Protein AF-A0A8D8PHM7-F1 (afdb_monomer)

InterPro domains:
  IPR004443 YjeF N-terminal domain [PF03853] (80-161)
  IPR004443 YjeF N-terminal domain [PS51385] (64-162)
  IPR032976 YjeF N-terminal domain-containing protein NAXE-like [PTHR13232] (47-162)
  IPR036652 YjeF N-terminal domain superfamily [G3DSA:3.40.50.10260] (55-162)
  IPR036652 YjeF N-terminal domain superfamily [SSF64153] (56-161)

Mean predicted aligned error: 15.16 Å

Nearest PDB structures (foldseek):
  2dg2-assembly1_A  TM=9.723E-01  e=2.220E-13  Mus musculus
  1jzt-assembly1_A  TM=8.888E-01  e=1.250E-09  Saccharomyces cerevisiae
  3d3j-assembly1_A-2  TM=8.956E-01  e=1.179E-04  Homo sapiens
  3rss-assembly1_A  TM=8.064E-01  e=2.550E-05  Thermotoga maritima MSB8
  3d3k-assembly1_B  TM=8.516E-01  e=3.340E-04  Homo sapiens

Structure (mmCIF, N/CA/C/O backbone):
data_AF-A0A8D8PHM7-F1
#
_entry.id   AF-A0A8D8PHM7-F1
#
loop_
_atom_site.group_PDB
_atom_site.id
_atom_site.type_symbol
_atom_site.label_atom_id
_atom_site.label_alt_id
_atom_site.label_comp_id
_atom_site.label_asym_id
_atom_site.label_entity_id
_atom_site.label_seq_id
_atom_site.pdbx_PDB_ins_code
_atom_site.Cartn_x
_atom_site.Cartn_y
_atom_site.Cartn_z
_atom_site.occupancy
_atom_site.B_iso_or_equiv
_atom_site.auth_seq_id
_atom_site.auth_comp_id
_atom_site.auth_asym_id
_atom_site.auth_atom_id
_atom_site.pdbx_PDB_model_num
ATOM 1 N N . PRO A 1 1 ? 16.711 33.435 -82.448 1.00 37.56 1 PRO A N 1
ATOM 2 C CA . PRO A 1 1 ? 16.755 34.885 -82.753 1.00 37.56 1 PRO A CA 1
ATOM 3 C C . PRO A 1 1 ? 16.449 35.695 -81.475 1.00 37.56 1 PRO A C 1
ATOM 5 O O . PRO A 1 1 ? 15.305 35.702 -81.039 1.00 37.56 1 PRO A O 1
ATOM 8 N N . SER A 1 2 ? 17.460 36.087 -80.682 1.00 30.02 2 SER A N 1
ATOM 9 C CA . SER A 1 2 ? 18.188 37.380 -80.792 1.00 30.02 2 SER A CA 1
ATOM 10 C C . SER A 1 2 ? 17.201 38.557 -80.736 1.00 30.02 2 SER A C 1
ATOM 12 O O . SER A 1 2 ? 16.344 38.634 -81.609 1.00 30.02 2 SER A O 1
ATOM 14 N N . THR A 1 3 ? 17.173 39.413 -79.711 1.00 35.88 3 THR A N 1
ATOM 15 C CA . THR A 1 3 ? 18.157 40.477 -79.375 1.00 35.88 3 THR A CA 1
ATOM 16 C C . THR A 1 3 ? 17.642 41.196 -78.100 1.00 35.88 3 THR A C 1
ATOM 18 O O . THR A 1 3 ? 16.438 41.421 -78.017 1.00 35.88 3 THR A O 1
ATOM 21 N N . ASP A 1 4 ? 18.422 41.354 -77.016 1.00 37.34 4 ASP A N 1
ATOM 22 C CA . ASP A 1 4 ? 19.284 42.525 -76.678 1.00 37.34 4 ASP A CA 1
ATOM 23 C C . ASP A 1 4 ? 18.490 43.787 -76.236 1.00 37.34 4 ASP A C 1
ATOM 25 O O . ASP A 1 4 ? 17.441 44.062 -76.795 1.00 37.34 4 ASP A O 1
ATOM 29 N N . ILE A 1 5 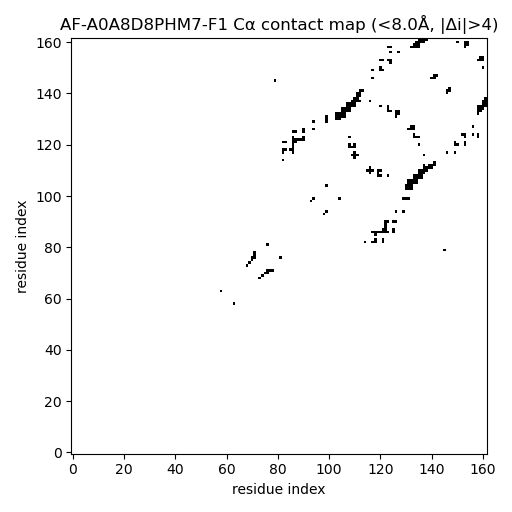? 18.861 44.652 -75.276 1.00 37.53 5 ILE A N 1
ATOM 30 C CA . ILE A 1 5 ? 20.100 44.928 -74.527 1.00 37.53 5 ILE A CA 1
ATOM 31 C C . ILE A 1 5 ? 19.759 45.811 -73.294 1.00 37.53 5 ILE A C 1
ATOM 33 O O . ILE A 1 5 ? 18.809 46.586 -73.325 1.00 37.53 5 ILE A O 1
ATOM 37 N N . ALA A 1 6 ? 20.592 45.658 -72.254 1.00 37.03 6 ALA A N 1
ATOM 38 C CA . ALA A 1 6 ? 21.007 46.523 -71.129 1.00 37.03 6 ALA A CA 1
ATOM 39 C C . ALA A 1 6 ? 20.195 47.758 -70.670 1.00 37.03 6 ALA A C 1
ATOM 41 O O . ALA A 1 6 ? 19.722 48.543 -71.469 1.00 37.03 6 ALA A O 1
ATOM 42 N N . TYR A 1 7 ? 20.234 48.036 -69.356 1.00 29.78 7 TYR A N 1
ATOM 43 C CA . TYR A 1 7 ? 20.947 49.203 -68.789 1.00 29.78 7 TYR A CA 1
ATOM 44 C C . TYR A 1 7 ? 21.050 49.092 -67.252 1.00 29.78 7 TYR A C 1
ATOM 46 O O . TYR A 1 7 ? 20.056 48.964 -66.541 1.00 29.78 7 TYR A O 1
ATOM 54 N N . GLN A 1 8 ? 22.282 49.156 -66.733 1.00 39.25 8 GLN A N 1
ATOM 55 C CA . GLN A 1 8 ? 22.599 49.354 -65.313 1.00 39.25 8 GLN A CA 1
ATOM 56 C C . GLN A 1 8 ? 22.129 50.735 -64.831 1.00 39.25 8 GLN A C 1
ATOM 58 O O . GLN A 1 8 ? 22.351 51.727 -65.526 1.00 39.25 8 GLN A O 1
ATOM 63 N N . LYS A 1 9 ? 21.661 50.835 -63.578 1.00 32.94 9 LYS A N 1
ATOM 64 C CA . LYS A 1 9 ? 22.035 51.957 -62.699 1.00 32.94 9 LYS A CA 1
ATOM 65 C C . LYS A 1 9 ? 21.831 51.650 -61.217 1.00 32.94 9 LYS A C 1
ATOM 67 O O . LYS A 1 9 ? 20.898 50.977 -60.799 1.00 32.94 9 LYS A O 1
ATOM 72 N N . ALA A 1 10 ? 22.799 52.147 -60.464 1.00 33.53 10 ALA A N 1
ATOM 73 C CA . ALA A 1 10 ? 23.076 51.888 -59.071 1.00 33.53 10 ALA A CA 1
ATOM 74 C C . ALA A 1 10 ? 22.133 52.596 -58.084 1.00 33.53 10 ALA A C 1
ATOM 76 O O . ALA A 1 10 ? 21.532 53.626 -58.380 1.00 33.53 10 ALA A O 1
ATOM 77 N N . SER A 1 11 ? 22.230 52.098 -56.847 1.00 33.12 11 SER A N 1
ATOM 78 C CA . SER A 1 11 ? 22.065 52.774 -55.551 1.00 33.12 11 SER A CA 1
ATOM 79 C C . SER A 1 11 ? 20.659 52.892 -54.951 1.00 33.12 11 SER A C 1
ATOM 81 O O . SER A 1 11 ? 19.841 53.698 -55.382 1.00 33.12 11 SER A O 1
ATOM 83 N N . LYS A 1 12 ? 20.440 52.152 -53.848 1.00 32.41 12 LYS A N 1
ATOM 84 C CA . LYS A 1 12 ? 20.068 52.665 -52.508 1.00 32.41 12 LYS A CA 1
ATOM 85 C C . LYS A 1 12 ? 19.977 51.508 -51.482 1.00 32.41 12 LYS A C 1
ATOM 87 O O . LYS A 1 12 ? 20.032 50.350 -51.883 1.00 32.41 12 LYS A O 1
ATOM 92 N N . PRO A 1 13 ? 20.021 51.801 -50.170 1.00 33.03 13 PRO A N 1
ATOM 93 C CA . PRO A 1 13 ? 20.835 51.056 -49.213 1.00 33.03 13 PRO A CA 1
ATOM 94 C C . PRO A 1 13 ? 20.185 49.777 -48.680 1.00 33.03 13 PRO A C 1
ATOM 96 O O . PRO A 1 13 ? 18.966 49.642 -48.594 1.00 33.03 13 PRO A O 1
ATOM 99 N N . VAL A 1 14 ? 21.059 48.871 -48.245 1.00 43.16 14 VAL A N 1
ATOM 100 C CA . VAL A 1 14 ? 20.756 47.694 -47.430 1.00 43.16 14 VAL A CA 1
ATOM 101 C C . VAL A 1 14 ? 19.975 48.117 -46.187 1.00 43.16 14 VAL A C 1
ATOM 103 O O . VAL A 1 14 ? 20.528 48.741 -45.285 1.00 43.16 14 VAL A O 1
ATOM 106 N N . ASN A 1 15 ? 18.704 47.727 -46.115 1.00 31.86 15 ASN A N 1
ATOM 107 C CA . ASN A 1 15 ? 17.931 47.774 -44.882 1.00 31.86 15 ASN A CA 1
ATOM 108 C C . ASN A 1 15 ? 17.849 46.345 -44.332 1.00 31.86 15 ASN A C 1
ATOM 110 O O . ASN A 1 15 ? 17.033 45.530 -44.769 1.00 31.86 15 ASN A O 1
ATOM 114 N N . LYS A 1 16 ? 18.752 46.018 -43.399 1.00 38.84 16 LYS A N 1
ATOM 115 C CA . LYS A 1 16 ? 18.629 44.816 -42.570 1.00 38.84 16 LYS A CA 1
ATOM 116 C C . LYS A 1 16 ? 17.266 44.887 -41.883 1.00 38.84 16 LYS A C 1
ATOM 118 O O . LYS A 1 16 ? 17.010 45.815 -41.121 1.00 38.84 16 LYS A O 1
ATOM 123 N N . LYS A 1 17 ? 16.404 43.895 -42.117 1.00 41.09 17 LYS A N 1
ATOM 124 C CA . L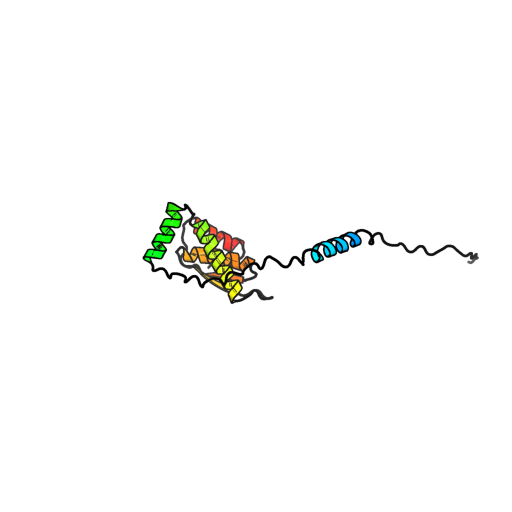YS A 1 17 ? 15.255 43.638 -41.243 1.00 41.09 17 LYS A CA 1
ATOM 125 C C . LYS A 1 17 ? 15.803 43.337 -39.846 1.00 41.09 17 LYS A C 1
ATOM 127 O O . LYS A 1 17 ? 16.164 42.201 -39.550 1.00 41.09 17 LYS A O 1
ATOM 132 N N . GLN A 1 18 ? 15.898 44.358 -38.996 1.00 35.62 18 GLN A N 1
ATOM 133 C CA . GLN A 1 18 ? 16.101 44.167 -37.569 1.00 35.62 18 GLN A CA 1
ATOM 134 C C . GLN A 1 18 ? 14.809 43.544 -37.038 1.00 35.62 18 GLN A C 1
ATOM 136 O O . GLN A 1 18 ? 13.758 44.180 -36.958 1.00 35.62 18 GLN A O 1
ATOM 141 N N . SER A 1 19 ? 14.895 42.245 -36.784 1.00 38.28 19 SER A N 1
ATOM 142 C CA . SER A 1 19 ? 13.819 41.406 -36.291 1.00 38.28 19 SER A CA 1
ATOM 143 C C . SER A 1 19 ? 13.178 41.983 -35.025 1.00 38.28 19 SER A C 1
ATOM 145 O O . SER A 1 19 ? 13.861 42.451 -34.112 1.00 38.28 19 SER A O 1
ATOM 147 N N . ARG A 1 20 ? 11.851 41.857 -34.940 1.00 46.59 20 ARG A N 1
ATOM 148 C CA . ARG A 1 20 ? 10.988 42.138 -33.777 1.00 46.59 20 ARG A CA 1
ATOM 149 C C . ARG A 1 20 ? 11.241 41.200 -32.574 1.00 46.59 20 ARG A C 1
ATOM 151 O O . ARG A 1 20 ? 10.364 41.005 -31.744 1.00 46.59 20 ARG A O 1
ATOM 158 N N . THR A 1 21 ? 12.448 40.658 -32.426 1.00 46.09 21 THR A N 1
ATOM 159 C CA . THR A 1 21 ? 12.895 39.802 -31.309 1.00 46.09 21 THR A CA 1
ATOM 160 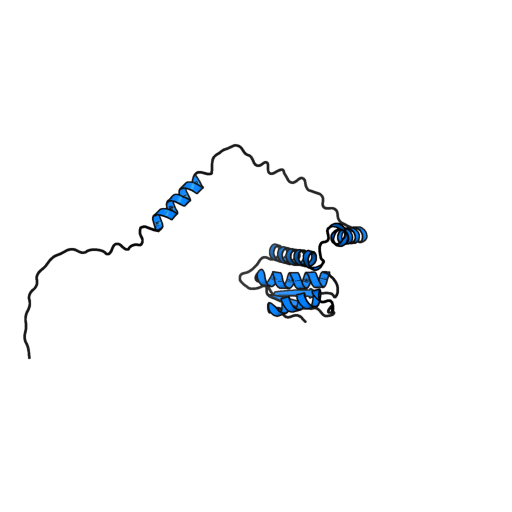C C . THR A 1 21 ? 13.768 40.553 -30.292 1.00 46.09 21 THR A C 1
ATOM 162 O O . THR A 1 21 ? 14.585 39.956 -29.605 1.00 46.09 21 THR A O 1
ATOM 165 N N . GLY A 1 22 ? 13.622 41.878 -30.175 1.00 42.25 22 GLY A N 1
ATOM 166 C CA . GLY A 1 22 ? 14.396 42.698 -29.224 1.00 42.25 22 GLY A CA 1
ATOM 167 C C . GLY A 1 22 ? 13.634 43.190 -27.987 1.00 42.25 22 GLY A C 1
ATOM 168 O O . GLY A 1 22 ? 14.257 43.671 -27.043 1.00 42.25 22 GLY A O 1
ATOM 169 N N . MET A 1 23 ? 12.299 43.098 -27.971 1.00 43.75 23 MET A N 1
ATOM 170 C CA . MET A 1 23 ? 11.480 43.749 -26.933 1.00 43.75 23 MET A CA 1
ATOM 171 C C . MET A 1 23 ? 10.989 42.795 -25.834 1.00 43.75 23 MET A C 1
ATOM 173 O O . MET A 1 23 ? 10.788 43.239 -24.709 1.00 43.75 23 MET A O 1
ATOM 177 N N . LEU A 1 24 ? 10.903 41.484 -26.095 1.00 46.84 24 LEU A N 1
ATOM 178 C CA . LEU A 1 24 ? 10.542 40.502 -25.060 1.00 46.84 24 LEU A CA 1
ATOM 179 C C . LEU A 1 24 ? 11.717 40.085 -24.153 1.00 46.84 24 LEU A C 1
ATOM 181 O O . LEU A 1 24 ? 11.497 39.664 -23.023 1.00 46.84 24 LEU A O 1
ATOM 185 N N . PHE A 1 25 ? 12.970 40.263 -24.589 1.00 44.97 25 PHE A N 1
ATOM 186 C CA . PHE A 1 25 ? 14.154 39.889 -23.796 1.00 44.97 25 PHE A CA 1
ATOM 187 C C . PHE A 1 25 ? 14.616 40.959 -22.791 1.00 44.97 25 PHE A C 1
ATOM 189 O O . PHE A 1 25 ? 15.539 40.718 -22.012 1.00 44.97 25 PHE A O 1
ATOM 196 N N . 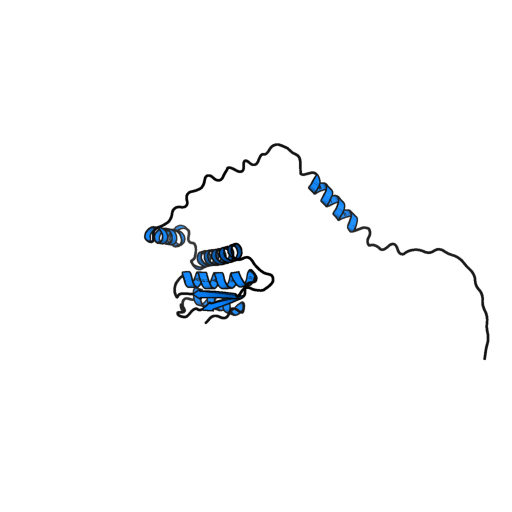ARG A 1 26 ? 13.972 42.135 -22.750 1.00 47.88 26 ARG A N 1
ATOM 197 C CA . ARG A 1 26 ? 14.308 43.194 -21.776 1.00 47.88 26 ARG A CA 1
ATOM 198 C C . ARG A 1 26 ? 13.621 43.012 -20.419 1.00 47.88 26 ARG A C 1
ATOM 200 O O . ARG A 1 26 ? 14.178 43.458 -19.419 1.00 47.88 26 ARG A O 1
ATOM 207 N N . ASN A 1 27 ? 12.511 42.273 -20.352 1.00 44.38 27 ASN A N 1
ATOM 208 C CA . ASN A 1 27 ? 11.798 42.034 -19.090 1.00 44.38 27 ASN A CA 1
ATOM 209 C C . ASN A 1 27 ? 12.358 40.864 -18.264 1.00 44.38 27 ASN A C 1
ATOM 211 O O . ASN A 1 27 ? 12.143 40.818 -17.057 1.00 44.38 27 ASN A O 1
ATOM 215 N N . PHE A 1 28 ? 13.168 39.978 -18.851 1.00 49.78 28 PHE A N 1
ATOM 216 C CA . PHE A 1 28 ? 13.803 38.888 -18.095 1.00 49.78 28 PHE A CA 1
ATOM 217 C C . PHE A 1 28 ? 15.082 39.305 -17.350 1.00 49.78 28 PHE A C 1
ATOM 219 O O . PHE A 1 28 ? 15.453 38.681 -16.358 1.00 49.78 28 PHE A O 1
ATOM 226 N N . ARG A 1 29 ? 15.738 40.401 -17.760 1.00 44.88 29 ARG A N 1
ATOM 227 C CA . ARG A 1 29 ? 16.937 40.920 -17.072 1.00 44.88 29 ARG A CA 1
ATOM 228 C C . ARG A 1 29 ? 16.622 41.816 -15.870 1.00 44.88 29 ARG A C 1
ATOM 230 O O . ARG A 1 29 ? 17.416 41.867 -14.932 1.00 44.88 29 ARG A O 1
ATOM 237 N N . GLN A 1 30 ? 15.471 42.492 -15.860 1.00 46.66 30 GLN A N 1
ATOM 238 C CA . GLN A 1 30 ? 15.051 43.284 -14.698 1.00 46.66 30 GLN A CA 1
ATOM 239 C C . GLN A 1 30 ? 14.562 42.400 -13.542 1.00 46.66 30 GLN A C 1
ATOM 241 O O . GLN A 1 30 ? 14.914 42.672 -12.396 1.00 46.66 30 GLN A O 1
ATOM 246 N N . LEU A 1 31 ? 13.877 41.286 -13.825 1.00 47.12 31 LEU A N 1
ATOM 247 C CA . LEU A 1 31 ? 13.405 40.364 -12.785 1.00 47.12 31 LEU A CA 1
ATOM 248 C C . LEU A 1 31 ? 14.564 39.669 -12.042 1.00 47.12 31 LEU A C 1
ATOM 250 O O . LEU A 1 31 ? 14.537 39.543 -10.820 1.00 47.12 31 LEU A O 1
ATOM 254 N N . PHE A 1 32 ? 15.649 39.337 -12.751 1.00 43.25 32 PHE A N 1
ATOM 255 C CA . PHE A 1 32 ? 16.867 38.781 -12.144 1.00 43.25 32 PHE A CA 1
ATOM 256 C C . PHE A 1 32 ? 17.620 39.775 -11.241 1.00 43.25 32 PHE A C 1
ATOM 258 O O . PHE A 1 32 ? 18.368 39.367 -10.353 1.00 43.25 32 PHE A O 1
ATOM 265 N N . THR A 1 33 ? 17.422 41.083 -11.438 1.00 41.47 33 THR A N 1
ATOM 266 C CA . THR A 1 33 ? 18.082 42.124 -10.631 1.00 41.47 33 THR A CA 1
ATOM 267 C C . THR A 1 33 ? 17.338 42.376 -9.318 1.00 41.47 33 THR A C 1
ATOM 269 O O . THR A 1 33 ? 17.969 42.667 -8.302 1.00 41.47 33 THR A O 1
ATOM 272 N N . VAL A 1 34 ? 16.012 42.196 -9.304 1.00 47.25 34 VAL A N 1
ATOM 273 C CA . VAL A 1 34 ? 15.199 42.280 -8.079 1.00 47.25 34 VAL A CA 1
ATOM 274 C C . VAL A 1 34 ? 15.494 41.096 -7.152 1.00 47.25 34 VAL A C 1
ATOM 276 O O . VAL A 1 34 ? 15.683 41.296 -5.956 1.00 47.25 34 VAL A O 1
ATOM 279 N N . PHE A 1 35 ? 15.676 39.887 -7.696 1.00 42.44 35 PHE A N 1
ATOM 280 C CA . PHE A 1 35 ? 16.001 38.702 -6.889 1.00 42.44 35 PHE A CA 1
ATOM 281 C C . PHE A 1 35 ? 17.405 38.723 -6.265 1.00 42.44 35 PHE A C 1
ATOM 283 O O . PHE A 1 35 ? 17.609 38.137 -5.207 1.00 42.44 35 PHE A O 1
ATOM 290 N N . LYS A 1 36 ? 18.368 39.446 -6.852 1.00 38.78 36 LYS A N 1
ATOM 291 C CA . LYS A 1 36 ? 19.724 39.578 -6.286 1.00 38.78 36 LYS A CA 1
ATOM 292 C C . LYS A 1 36 ? 19.848 40.654 -5.195 1.00 38.78 36 LYS A C 1
ATOM 294 O O . LYS A 1 36 ? 20.859 40.685 -4.504 1.00 38.78 36 LYS A O 1
ATOM 299 N N . LYS A 1 37 ? 18.842 41.527 -5.037 1.00 40.19 37 LYS A N 1
ATOM 300 C CA . LYS A 1 37 ? 18.793 42.582 -4.003 1.00 40.19 37 LYS A CA 1
ATOM 301 C C . LYS A 1 37 ? 18.073 42.168 -2.715 1.00 40.19 37 LYS A C 1
ATOM 303 O O . LYS A 1 37 ? 18.112 42.921 -1.751 1.00 40.19 37 LYS A O 1
ATOM 308 N N . ILE A 1 38 ? 17.474 40.975 -2.669 1.00 45.25 38 ILE A N 1
ATOM 309 C CA . ILE A 1 38 ? 16.861 40.392 -1.457 1.00 45.25 38 ILE A CA 1
ATOM 310 C C . ILE A 1 38 ? 17.827 39.375 -0.823 1.00 45.25 38 ILE A C 1
ATOM 312 O O . ILE A 1 38 ? 17.469 38.319 -0.317 1.00 45.25 38 ILE A O 1
ATOM 316 N N . SER A 1 39 ? 19.117 39.678 -0.870 1.00 47.84 39 SER A N 1
ATOM 317 C CA . SER A 1 39 ? 20.096 39.099 0.037 1.00 47.84 39 SER A CA 1
ATOM 318 C C . SER A 1 39 ? 20.907 40.259 0.571 1.00 47.84 39 SER A C 1
ATOM 320 O O . SER A 1 39 ? 21.561 40.934 -0.218 1.00 47.84 39 SER A O 1
ATOM 322 N N . LEU A 1 40 ? 20.786 40.475 1.886 1.00 46.09 40 LEU A N 1
ATOM 323 C CA . LEU A 1 40 ? 21.629 41.253 2.808 1.00 46.09 40 LEU A CA 1
ATOM 324 C C . LEU A 1 40 ? 20.782 42.124 3.754 1.00 46.09 40 LEU A C 1
ATOM 326 O O . LEU A 1 40 ? 20.843 43.349 3.736 1.00 46.09 40 LEU A O 1
ATOM 330 N N . THR A 1 41 ? 20.047 41.467 4.652 1.00 38.75 41 THR A N 1
ATOM 331 C CA . THR A 1 41 ? 19.930 41.940 6.037 1.00 38.75 41 THR A CA 1
ATOM 332 C C . THR A 1 41 ? 20.568 40.878 6.941 1.00 38.75 41 THR A C 1
ATOM 334 O O . THR A 1 41 ? 20.165 39.714 6.899 1.00 38.75 41 THR A O 1
ATOM 337 N N . PRO A 1 42 ? 21.602 41.215 7.729 1.00 47.50 42 PRO A N 1
ATOM 338 C CA . PRO A 1 42 ? 22.281 40.264 8.594 1.00 47.50 42 PRO A CA 1
ATOM 339 C C . PRO A 1 42 ? 21.648 40.316 9.987 1.00 47.50 42 PRO A C 1
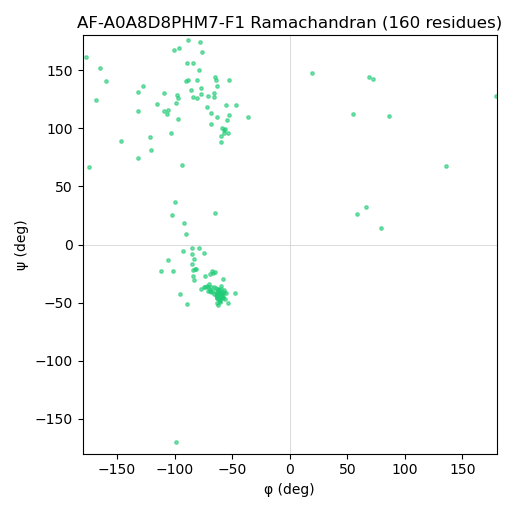ATOM 341 O O . PRO A 1 42 ? 22.258 40.840 10.902 1.00 47.50 42 PRO A O 1
ATOM 344 N N . SER A 1 43 ? 20.402 39.865 10.156 1.00 45.34 43 SER A N 1
ATOM 345 C CA . SER A 1 43 ? 19.834 39.619 11.496 1.00 45.34 43 SER A CA 1
ATOM 346 C C . SER A 1 43 ? 18.452 38.973 11.413 1.00 45.34 43 SER A C 1
ATOM 348 O O . SER A 1 43 ? 17.447 39.576 11.757 1.00 45.34 43 SER A O 1
ATOM 350 N N . VAL A 1 44 ? 18.392 37.742 10.923 1.00 44.69 44 VAL A N 1
ATOM 351 C CA . VAL A 1 44 ? 17.623 36.687 11.588 1.00 44.69 44 VAL A CA 1
ATOM 352 C C . VAL A 1 44 ? 18.439 35.442 11.299 1.00 44.69 44 VAL A C 1
ATOM 354 O O . VAL A 1 44 ? 18.269 34.795 10.268 1.00 44.69 44 VAL A O 1
ATOM 357 N N . ALA A 1 45 ? 19.403 35.140 12.169 1.00 43.34 45 ALA A N 1
ATOM 358 C CA . ALA A 1 45 ? 19.826 33.761 12.295 1.00 43.34 45 ALA A CA 1
ATOM 359 C C . ALA A 1 45 ? 18.540 33.003 12.625 1.00 43.34 45 ALA A C 1
ATOM 361 O O . ALA A 1 45 ? 18.040 33.072 13.748 1.00 43.34 45 ALA A O 1
ATOM 362 N N . VAL A 1 46 ? 17.931 32.378 11.613 1.00 47.00 46 VAL A N 1
ATOM 363 C CA . VAL A 1 46 ? 16.985 31.299 11.840 1.00 47.00 46 VAL A CA 1
ATOM 364 C C . VAL A 1 46 ? 17.819 30.317 12.626 1.00 47.00 46 VAL A C 1
ATOM 366 O O . VAL A 1 46 ? 18.692 29.647 12.077 1.00 47.00 46 VAL A O 1
ATOM 369 N N . GLN A 1 47 ? 17.646 30.359 13.944 1.00 42.97 47 GLN A N 1
ATOM 370 C CA . GLN A 1 47 ? 18.160 29.366 14.848 1.00 42.97 47 GLN A CA 1
ATOM 371 C C . GLN A 1 47 ? 17.547 28.083 14.309 1.00 42.97 47 GLN A C 1
ATOM 373 O O . GLN A 1 47 ? 16.380 27.788 14.573 1.00 42.97 47 GLN A O 1
ATOM 378 N N . VAL A 1 48 ? 18.298 27.362 13.475 1.00 49.03 48 VAL A N 1
ATOM 379 C CA . VAL A 1 48 ? 18.076 25.947 13.250 1.00 49.03 48 VAL A CA 1
ATOM 380 C C . VAL A 1 48 ? 18.250 25.396 14.648 1.00 49.03 48 VAL A C 1
ATOM 382 O O . VAL A 1 48 ? 19.365 25.167 15.111 1.00 49.03 48 VAL A O 1
ATOM 385 N N . ARG A 1 49 ? 17.146 25.367 15.402 1.00 51.00 49 ARG A N 1
ATOM 386 C CA . ARG A 1 49 ? 17.078 24.673 16.669 1.00 51.00 49 ARG A CA 1
ATOM 387 C C . ARG A 1 49 ? 17.516 23.285 16.271 1.00 51.00 49 ARG A C 1
ATOM 389 O O . ARG A 1 49 ? 16.803 22.624 15.521 1.00 51.00 49 ARG A O 1
ATOM 396 N N . SER A 1 50 ? 18.738 22.933 16.671 1.00 52.56 50 SER A N 1
ATOM 397 C CA . SER A 1 50 ? 19.210 21.561 16.715 1.00 52.56 50 SER A CA 1
ATOM 398 C C . SER A 1 50 ? 18.002 20.759 17.147 1.00 52.56 50 SER A C 1
ATOM 400 O O . SER A 1 50 ? 17.520 20.981 18.261 1.00 52.56 50 SER A O 1
ATOM 402 N N . LEU A 1 51 ? 17.436 19.970 16.232 1.00 59.69 51 LEU A N 1
ATOM 403 C CA . LEU A 1 51 ? 16.313 19.112 16.549 1.00 59.69 51 LEU A CA 1
ATOM 404 C C . LEU A 1 51 ? 16.853 18.221 17.655 1.00 59.69 51 LEU A C 1
ATOM 406 O O . LEU A 1 51 ? 17.656 17.326 17.405 1.00 59.69 51 LEU A O 1
ATOM 410 N N . SER A 1 52 ? 16.512 18.553 18.900 1.00 63.25 52 SER A N 1
ATOM 411 C CA . SER A 1 52 ? 16.684 17.660 20.030 1.00 63.25 52 SER A CA 1
ATOM 412 C C . SER A 1 52 ? 16.142 16.333 19.547 1.00 63.25 52 SER A C 1
ATOM 414 O O . SER A 1 52 ? 14.995 16.312 19.099 1.00 63.25 52 SER A O 1
ATOM 416 N N . THR A 1 53 ? 16.970 15.292 19.534 1.00 69.31 53 THR A N 1
ATOM 417 C CA . THR A 1 53 ? 16.602 13.976 19.019 1.00 69.31 53 THR A CA 1
ATOM 418 C C . THR A 1 53 ? 15.323 13.539 19.720 1.00 69.31 53 THR A C 1
ATOM 420 O O . THR A 1 53 ? 15.370 13.063 20.855 1.00 69.31 53 THR A O 1
ATOM 423 N N . ILE A 1 54 ? 14.169 13.770 19.086 1.00 78.38 54 ILE A N 1
ATOM 424 C CA . ILE A 1 54 ? 12.888 13.307 19.597 1.00 78.38 54 ILE A CA 1
ATOM 425 C C . ILE A 1 54 ? 13.030 11.794 19.572 1.00 78.38 54 ILE A C 1
ATOM 427 O O . ILE A 1 54 ? 13.163 11.191 18.507 1.00 78.38 54 ILE A O 1
ATOM 431 N N . ARG A 1 55 ? 13.114 11.181 20.755 1.00 87.69 55 ARG A N 1
ATOM 432 C CA . ARG A 1 55 ? 13.141 9.726 20.835 1.00 87.69 55 ARG A CA 1
ATOM 433 C C . ARG A 1 55 ? 11.767 9.230 20.417 1.00 87.69 55 ARG A C 1
ATOM 435 O O . ARG A 1 55 ? 10.789 9.465 21.121 1.00 87.69 55 ARG A O 1
ATOM 442 N N . MET A 1 56 ? 11.712 8.547 19.280 1.00 92.56 56 MET A N 1
ATOM 443 C CA . MET A 1 56 ? 10.504 7.868 18.834 1.00 92.56 56 MET A CA 1
ATOM 444 C C . MET A 1 56 ? 10.173 6.727 19.799 1.00 92.56 56 MET A C 1
ATOM 446 O O . MET A 1 56 ? 11.041 5.917 20.135 1.00 92.56 56 MET A O 1
ATOM 450 N N . LYS A 1 57 ? 8.918 6.673 20.254 1.00 95.12 57 LYS A N 1
ATOM 451 C CA . LYS A 1 57 ? 8.395 5.545 21.028 1.00 95.12 57 LYS A CA 1
ATOM 452 C C . LYS A 1 57 ? 8.096 4.390 20.069 1.00 95.12 57 LYS A C 1
ATOM 454 O O . LYS A 1 57 ? 7.398 4.586 19.081 1.00 95.12 57 LYS A O 1
ATOM 459 N N . TYR A 1 58 ? 8.589 3.197 20.386 1.00 96.25 58 TYR A N 1
ATOM 460 C CA . TYR A 1 58 ? 8.158 1.962 19.730 1.00 96.25 58 TYR A CA 1
ATOM 461 C C . TYR A 1 58 ? 6.890 1.465 20.417 1.00 96.25 58 TYR A C 1
ATOM 463 O O . TYR A 1 58 ? 6.868 1.346 21.643 1.00 96.25 58 TYR A O 1
ATOM 471 N N . LEU A 1 59 ? 5.844 1.215 19.634 1.00 97.56 59 LEU A N 1
ATOM 472 C CA . LEU A 1 59 ? 4.555 0.757 20.142 1.00 97.56 59 LEU A CA 1
ATOM 473 C C . LEU A 1 59 ? 4.518 -0.770 20.188 1.00 97.56 59 LEU A C 1
ATOM 475 O O . LEU A 1 59 ? 5.000 -1.438 19.270 1.00 97.56 59 LEU A O 1
ATOM 479 N N . ASN A 1 60 ? 3.924 -1.324 21.241 1.00 98.31 60 ASN A N 1
ATOM 480 C CA . ASN A 1 60 ? 3.508 -2.723 21.228 1.00 98.31 60 ASN A CA 1
ATOM 481 C C . ASN A 1 60 ? 2.196 -2.898 20.436 1.00 98.31 60 ASN A C 1
ATOM 483 O O . ASN A 1 60 ? 1.570 -1.927 20.012 1.00 98.31 60 ASN A O 1
ATOM 487 N N . GLN A 1 61 ? 1.769 -4.148 20.240 1.00 98.12 61 GLN A N 1
ATOM 488 C CA . GLN A 1 61 ? 0.574 -4.458 19.451 1.00 98.12 61 GLN A CA 1
ATOM 489 C C . GLN A 1 61 ? -0.695 -3.785 19.991 1.00 98.12 61 GLN A C 1
ATOM 491 O O . GLN A 1 61 ? -1.454 -3.217 19.213 1.00 98.12 61 GLN A O 1
ATOM 496 N N . GLN A 1 62 ? -0.923 -3.836 21.306 1.00 98.19 62 GLN A N 1
ATOM 497 C CA . GLN A 1 62 ? -2.120 -3.252 21.909 1.00 98.19 62 GLN A CA 1
ATOM 498 C C . GLN A 1 62 ? -2.115 -1.728 21.777 1.00 98.19 62 GLN A C 1
ATOM 500 O O . GLN A 1 62 ? -3.140 -1.133 21.473 1.00 98.19 62 GLN A O 1
ATOM 505 N N . GLU A 1 63 ? -0.958 -1.092 21.965 1.00 98.38 63 GLU A N 1
ATOM 506 C CA . GLU A 1 63 ? -0.820 0.355 21.794 1.00 98.38 63 GLU A CA 1
ATOM 507 C C . GLU A 1 63 ? -1.098 0.789 20.352 1.00 98.38 63 GLU A C 1
ATOM 509 O O . GLU A 1 63 ? -1.788 1.782 20.151 1.00 98.38 63 GLU A O 1
ATOM 514 N N . ALA A 1 64 ? -0.603 0.046 19.358 1.00 98.12 64 ALA A N 1
ATOM 515 C CA . ALA A 1 64 ? -0.877 0.334 17.951 1.00 98.12 64 ALA A CA 1
ATOM 516 C C . ALA A 1 64 ? -2.372 0.189 17.615 1.00 98.12 64 ALA A C 1
ATOM 518 O O . ALA A 1 64 ? -2.933 1.069 16.970 1.00 98.12 64 ALA A O 1
ATOM 519 N N . ILE A 1 65 ? -3.028 -0.867 18.115 1.00 97.94 65 ILE A N 1
ATOM 520 C CA . ILE A 1 65 ? -4.479 -1.061 17.951 1.00 97.94 65 ILE A CA 1
ATOM 521 C C . ILE A 1 65 ? -5.254 0.108 18.563 1.00 97.94 65 ILE A C 1
ATOM 523 O O . ILE A 1 65 ? -6.148 0.643 17.918 1.00 97.94 65 ILE A O 1
ATOM 527 N N . ASN A 1 66 ? -4.891 0.536 19.773 1.00 98.25 66 ASN A N 1
ATOM 528 C CA . ASN A 1 66 ? -5.575 1.643 20.441 1.00 98.25 66 ASN A CA 1
ATOM 529 C C . ASN A 1 66 ? -5.439 2.957 19.654 1.00 98.25 66 ASN A C 1
ATOM 531 O O . ASN A 1 66 ? -6.398 3.716 19.572 1.00 98.25 66 ASN A O 1
ATOM 535 N N . VAL A 1 67 ? -4.266 3.218 19.062 1.00 98.12 67 VAL A N 1
ATOM 536 C CA . VAL A 1 67 ? -4.053 4.396 18.204 1.00 98.12 67 VAL A CA 1
ATOM 537 C C . VAL A 1 67 ? -4.942 4.330 16.963 1.00 98.12 67 VAL A C 1
ATOM 539 O O . VAL A 1 67 ? -5.596 5.317 16.632 1.00 98.12 67 VAL A O 1
ATOM 542 N N . ASP A 1 68 ? -5.013 3.176 16.297 1.00 97.19 68 ASP A N 1
ATOM 543 C CA . ASP A 1 68 ? -5.896 2.991 15.142 1.00 97.19 68 ASP A CA 1
ATOM 544 C C . ASP A 1 68 ? -7.373 3.194 15.530 1.00 97.19 68 ASP A C 1
ATOM 546 O O . ASP A 1 68 ? -8.116 3.890 14.834 1.00 97.19 68 ASP A O 1
ATOM 550 N N . GLU A 1 69 ? -7.805 2.640 16.666 1.00 97.75 69 GLU A N 1
ATOM 551 C CA . GLU A 1 69 ? -9.161 2.831 17.189 1.00 97.75 69 GLU A CA 1
ATOM 552 C C . GLU A 1 69 ? -9.467 4.306 17.479 1.00 97.75 69 GLU A C 1
ATOM 554 O O . GLU A 1 69 ? -10.553 4.773 17.132 1.00 97.75 69 GLU A O 1
ATOM 559 N N . GLU A 1 70 ? -8.528 5.057 18.056 1.00 98.44 70 GLU A N 1
ATOM 560 C CA . GLU A 1 70 ? -8.667 6.498 18.299 1.00 98.44 70 GLU A CA 1
ATOM 561 C C . GLU A 1 70 ? -8.805 7.268 16.972 1.00 98.44 70 GLU A C 1
ATOM 563 O O . GLU A 1 70 ? -9.715 8.086 16.808 1.00 98.44 70 GLU A O 1
ATOM 568 N N . LEU A 1 71 ? -7.966 6.959 15.974 1.00 98.38 71 LEU A N 1
ATOM 569 C CA . LEU A 1 71 ? -7.995 7.594 14.649 1.00 98.38 71 LEU A CA 1
ATOM 570 C C . LEU A 1 71 ? -9.338 7.402 13.932 1.00 98.38 71 LEU A C 1
ATOM 572 O O . LEU A 1 71 ? -9.880 8.361 13.370 1.00 98.38 71 LEU A O 1
ATOM 576 N N . PHE A 1 72 ? -9.899 6.192 13.973 1.00 96.69 72 PHE A N 1
ATOM 577 C CA . PHE A 1 72 ? -11.178 5.893 13.324 1.00 96.69 72 PHE A CA 1
ATOM 578 C C . PHE A 1 72 ? -12.383 6.415 14.116 1.00 96.69 72 PHE A C 1
ATOM 580 O O . PHE A 1 72 ? -13.356 6.896 13.527 1.00 96.69 72 PHE A O 1
ATOM 587 N N . ASN A 1 73 ? -12.344 6.332 15.449 1.00 96.50 73 ASN A N 1
ATOM 588 C CA . ASN A 1 73 ? -13.511 6.620 16.279 1.00 96.50 73 ASN A CA 1
ATOM 589 C C . ASN A 1 73 ? -13.551 8.054 16.797 1.00 96.50 73 ASN A C 1
ATOM 591 O O . ASN A 1 73 ? -14.625 8.650 16.777 1.00 96.50 73 ASN A O 1
ATOM 595 N N . GLU A 1 74 ? -12.442 8.623 17.251 1.00 97.62 74 GLU A N 1
ATOM 596 C CA . GLU A 1 74 ? -12.420 9.979 17.808 1.00 97.62 74 GLU A CA 1
ATOM 597 C C . GLU A 1 74 ? -12.171 11.011 16.711 1.00 97.62 74 GLU A C 1
ATOM 599 O O . GLU A 1 74 ? -12.973 11.930 16.533 1.00 97.62 74 GLU A O 1
ATOM 604 N N . TYR A 1 75 ? -11.122 10.807 15.908 1.00 97.69 75 TYR A N 1
ATOM 605 C CA . TYR A 1 75 ? -10.737 11.743 14.844 1.00 97.69 75 TYR A CA 1
ATOM 606 C C . TYR A 1 75 ? -11.493 11.539 13.529 1.00 97.69 75 TYR A C 1
ATOM 608 O O . TYR A 1 75 ? -11.401 12.382 12.636 1.00 97.69 75 TYR A O 1
ATOM 616 N N . LYS A 1 76 ? -12.277 10.459 13.419 1.00 97.88 76 LYS A N 1
ATOM 617 C CA . LYS A 1 76 ? -13.161 10.169 12.277 1.00 97.88 76 LYS A CA 1
ATOM 618 C C . LYS A 1 76 ? -12.440 10.075 10.932 1.00 97.88 76 LYS A C 1
ATOM 620 O O . LYS A 1 76 ? -13.066 10.293 9.893 1.00 97.88 76 LYS A O 1
ATOM 625 N N . PHE A 1 77 ? -11.155 9.727 10.932 1.00 98.25 77 PHE A N 1
ATOM 626 C CA . PHE A 1 77 ? -10.492 9.368 9.687 1.00 98.25 77 PHE A CA 1
ATOM 627 C C . PHE A 1 77 ? -11.135 8.109 9.121 1.00 98.25 77 PHE A C 1
ATOM 629 O O . PHE A 1 77 ? -11.507 7.198 9.859 1.00 98.25 77 PHE A O 1
ATOM 636 N N . SER A 1 78 ? -11.283 8.051 7.806 1.00 97.44 78 SER A N 1
ATOM 637 C CA . SER A 1 78 ? -11.749 6.842 7.145 1.00 97.44 78 SER A CA 1
ATOM 638 C C . SER A 1 78 ? -10.574 5.930 6.785 1.00 97.44 78 SER A C 1
ATOM 640 O O . SER A 1 78 ? -9.428 6.363 6.643 1.00 97.44 78 SER A O 1
ATOM 642 N N . VAL A 1 79 ? -10.853 4.632 6.647 1.00 97.12 79 VAL A N 1
ATOM 643 C CA . VAL A 1 79 ? -9.823 3.625 6.335 1.00 97.12 79 VAL A CA 1
ATOM 644 C C . VAL A 1 79 ? -9.121 3.935 5.016 1.00 97.12 79 VAL A C 1
ATOM 646 O O . VAL A 1 79 ? -7.904 3.832 4.938 1.00 97.12 79 VAL A O 1
ATOM 649 N N . ASP A 1 80 ? -9.870 4.337 3.992 1.00 97.62 80 ASP A N 1
ATOM 650 C CA . ASP A 1 80 ? -9.331 4.707 2.682 1.00 97.62 80 ASP A CA 1
ATOM 651 C C . ASP A 1 80 ? -8.393 5.919 2.754 1.00 97.62 80 ASP A C 1
ATOM 653 O O . ASP A 1 80 ? -7.354 5.903 2.104 1.00 97.62 80 ASP A O 1
ATOM 657 N N . GLN A 1 81 ? -8.687 6.924 3.586 1.00 98.31 81 GLN A N 1
ATOM 658 C CA . GLN A 1 81 ? -7.798 8.073 3.794 1.00 98.31 81 GLN A CA 1
ATOM 659 C C . GLN A 1 81 ? -6.459 7.662 4.412 1.00 98.31 81 GLN A C 1
ATOM 661 O O . GLN A 1 81 ? -5.404 8.042 3.903 1.00 98.31 81 GLN A O 1
ATOM 666 N N . LEU A 1 82 ? -6.484 6.892 5.504 1.00 98.38 82 LEU A N 1
ATOM 667 C CA . LEU A 1 82 ? -5.248 6.478 6.175 1.00 98.38 82 LEU A CA 1
ATOM 668 C C . LEU A 1 82 ? -4.442 5.495 5.321 1.00 98.38 82 LEU A C 1
ATOM 670 O O . LEU A 1 82 ? -3.229 5.646 5.213 1.00 98.38 82 LEU A O 1
ATOM 674 N N . MET A 1 83 ? -5.113 4.551 4.660 1.00 98.62 83 MET A N 1
ATOM 675 C CA . MET A 1 83 ? -4.500 3.592 3.734 1.00 98.62 83 MET A CA 1
ATOM 676 C C . MET A 1 83 ? -3.852 4.295 2.536 1.00 98.62 83 MET A C 1
ATOM 678 O O . MET A 1 83 ? -2.753 3.930 2.118 1.00 98.62 83 MET A O 1
ATOM 682 N N . GLU A 1 84 ? -4.490 5.348 2.013 1.00 98.81 84 GLU A N 1
ATOM 683 C CA . GLU A 1 84 ? -3.927 6.156 0.933 1.00 98.81 84 GLU A CA 1
ATOM 684 C C . GLU A 1 84 ? -2.599 6.804 1.337 1.00 98.81 84 GLU A C 1
ATOM 686 O O . GLU A 1 84 ? -1.609 6.750 0.601 1.00 98.81 84 GLU A O 1
ATOM 691 N N . LEU A 1 85 ? -2.574 7.405 2.528 1.00 98.75 85 LEU A N 1
ATOM 692 C CA . LEU A 1 85 ? -1.389 8.063 3.068 1.00 98.75 85 LEU A CA 1
ATOM 693 C C . LEU A 1 85 ? -0.292 7.054 3.426 1.00 98.75 85 LEU A C 1
ATOM 695 O O . LEU A 1 85 ? 0.881 7.307 3.143 1.00 98.75 85 LEU A O 1
ATOM 699 N N . ALA A 1 86 ? -0.660 5.907 3.999 1.00 98.69 86 ALA A N 1
ATOM 700 C CA . ALA A 1 86 ? 0.268 4.838 4.349 1.00 98.69 86 ALA A CA 1
ATOM 701 C C . ALA A 1 86 ? 0.956 4.267 3.101 1.00 98.69 86 ALA A C 1
ATOM 703 O O . ALA A 1 86 ? 2.186 4.262 3.023 1.00 98.69 86 ALA A O 1
ATOM 704 N N . GLY A 1 87 ? 0.190 3.874 2.080 1.00 98.81 87 GLY A N 1
ATOM 705 C CA . GLY A 1 87 ? 0.758 3.345 0.840 1.00 98.81 87 GLY A CA 1
ATOM 706 C C . GLY A 1 87 ? 1.594 4.374 0.066 1.00 98.81 87 GLY A C 1
ATOM 707 O O . GLY A 1 87 ? 2.654 4.028 -0.461 1.00 98.81 87 GLY A O 1
ATOM 708 N N . LEU A 1 88 ? 1.190 5.654 0.048 1.00 98.75 88 LEU A N 1
ATOM 709 C CA . LEU A 1 88 ? 2.017 6.740 -0.497 1.00 98.75 88 LEU A CA 1
ATOM 710 C C . LEU A 1 88 ? 3.347 6.869 0.257 1.00 98.75 88 LEU A C 1
ATOM 712 O O . LEU A 1 88 ? 4.401 7.004 -0.365 1.00 98.75 88 LEU A O 1
ATOM 716 N N . SER A 1 89 ? 3.313 6.809 1.591 1.00 98.75 89 SER A N 1
ATOM 717 C CA . SER A 1 89 ? 4.518 6.859 2.421 1.00 98.75 89 SER A CA 1
ATOM 718 C C . SER A 1 89 ? 5.454 5.683 2.129 1.00 98.75 89 SER A C 1
ATOM 720 O O . SER A 1 89 ? 6.655 5.894 1.956 1.00 98.75 89 SER A O 1
ATOM 722 N N . CYS A 1 90 ? 4.918 4.468 1.964 1.00 98.69 90 CYS A N 1
ATOM 723 C CA . CYS A 1 90 ? 5.700 3.307 1.541 1.00 98.69 90 CYS A CA 1
ATOM 724 C C . CYS A 1 90 ? 6.361 3.519 0.170 1.00 98.69 90 CYS A C 1
ATOM 726 O O . CYS A 1 90 ? 7.545 3.220 0.014 1.00 98.69 90 CYS A O 1
ATOM 728 N N . ALA A 1 91 ? 5.633 4.058 -0.813 1.00 98.31 91 ALA A N 1
ATOM 729 C CA . ALA A 1 91 ? 6.184 4.340 -2.139 1.00 98.31 91 ALA A CA 1
ATOM 730 C C . ALA A 1 91 ? 7.315 5.382 -2.087 1.00 98.31 91 ALA A C 1
ATOM 732 O O . ALA A 1 91 ? 8.363 5.167 -2.695 1.00 98.31 91 ALA A O 1
ATOM 733 N N . HIS A 1 92 ? 7.149 6.460 -1.310 1.00 98.00 92 HIS A N 1
ATOM 734 C CA . HIS A 1 92 ? 8.214 7.444 -1.091 1.00 98.00 92 HIS A CA 1
ATOM 735 C C . HIS A 1 92 ? 9.440 6.828 -0.419 1.00 98.00 92 HIS A C 1
ATOM 737 O O . HIS A 1 92 ? 10.545 7.028 -0.907 1.00 98.00 92 HIS A O 1
ATOM 743 N N . ALA A 1 93 ? 9.262 6.028 0.635 1.00 98.31 93 ALA A N 1
ATOM 744 C CA . ALA A 1 93 ? 10.383 5.373 1.305 1.00 98.31 93 ALA A CA 1
ATOM 745 C C . ALA A 1 93 ? 11.176 4.471 0.340 1.00 98.31 93 ALA A C 1
ATOM 747 O O . ALA A 1 93 ? 12.405 4.497 0.329 1.00 98.31 93 ALA A O 1
ATOM 748 N N . ILE A 1 94 ? 10.485 3.720 -0.526 1.00 96.56 94 ILE A N 1
ATOM 749 C CA . ILE A 1 94 ? 11.125 2.929 -1.588 1.00 96.56 94 ILE A CA 1
ATOM 750 C C . ILE A 1 94 ? 11.880 3.850 -2.557 1.00 96.56 94 ILE A C 1
ATOM 752 O O . ILE A 1 94 ? 13.044 3.595 -2.872 1.00 96.56 94 ILE A O 1
ATOM 756 N N . ASN A 1 95 ? 11.249 4.927 -3.019 1.00 95.50 95 ASN A N 1
ATOM 757 C CA . ASN A 1 95 ? 11.883 5.867 -3.935 1.00 95.50 95 ASN A CA 1
ATOM 758 C C . ASN A 1 95 ? 13.131 6.530 -3.326 1.00 95.50 95 ASN A C 1
ATOM 760 O O . ASN A 1 95 ? 14.146 6.651 -4.007 1.00 95.50 95 ASN A O 1
ATOM 764 N N . ASP A 1 96 ? 13.100 6.881 -2.045 1.00 95.75 96 ASP A N 1
ATOM 765 C CA . ASP A 1 96 ? 14.221 7.506 -1.342 1.00 95.75 96 ASP A CA 1
ATOM 766 C C . ASP A 1 96 ? 15.376 6.521 -1.117 1.00 95.75 96 ASP A C 1
ATOM 768 O O . ASP A 1 96 ? 16.543 6.874 -1.289 1.00 95.75 96 ASP A O 1
ATOM 772 N N . CYS A 1 97 ? 15.072 5.263 -0.777 1.00 95.00 97 CYS A N 1
ATOM 773 C CA . CYS A 1 97 ? 16.092 4.239 -0.552 1.00 95.00 97 CYS A CA 1
ATOM 774 C C . CYS A 1 97 ? 16.772 3.771 -1.843 1.00 95.00 97 CYS A C 1
ATOM 776 O O . CYS A 1 97 ? 17.957 3.433 -1.826 1.00 95.00 97 CYS A O 1
ATOM 778 N N . TYR A 1 98 ? 16.029 3.697 -2.949 1.00 91.25 98 TYR A N 1
ATOM 779 C CA . TYR A 1 98 ? 16.507 3.046 -4.170 1.00 91.25 98 TYR A CA 1
ATOM 780 C C . TYR A 1 98 ? 16.761 4.011 -5.332 1.00 91.25 98 TYR A C 1
ATOM 782 O O . TYR A 1 98 ? 17.563 3.666 -6.206 1.00 91.25 98 TYR A O 1
ATOM 790 N N . GLY A 1 99 ? 16.131 5.188 -5.328 1.00 80.38 99 GLY A N 1
ATOM 791 C CA . GLY A 1 99 ? 16.221 6.219 -6.359 1.00 80.38 99 GLY A CA 1
ATOM 792 C C . GLY A 1 99 ? 15.564 5.829 -7.687 1.00 80.38 99 GLY A C 1
ATOM 793 O O . GLY A 1 99 ? 15.665 4.686 -8.146 1.00 80.38 99 GLY A O 1
ATOM 794 N N . ALA A 1 100 ? 14.952 6.806 -8.357 1.00 71.06 100 ALA A N 1
ATOM 795 C CA . ALA A 1 100 ? 14.540 6.652 -9.747 1.00 71.06 100 ALA A CA 1
ATOM 796 C C . ALA A 1 100 ? 15.777 6.636 -10.665 1.00 71.06 100 ALA A C 1
ATOM 798 O O . ALA A 1 100 ? 16.629 7.524 -10.612 1.00 71.06 100 ALA A O 1
ATOM 799 N N . THR A 1 101 ? 15.882 5.618 -11.519 1.00 76.94 101 THR A N 1
ATOM 800 C CA . THR A 1 101 ? 16.898 5.535 -12.580 1.00 76.94 101 THR A CA 1
ATOM 801 C C . THR A 1 101 ? 16.314 5.931 -13.933 1.00 76.94 101 THR A C 1
ATOM 803 O O . THR A 1 101 ? 15.100 6.042 -14.085 1.00 76.94 101 THR A O 1
ATOM 806 N N . VAL A 1 102 ? 17.184 6.144 -14.929 1.00 75.50 102 VAL A N 1
ATOM 807 C CA . VAL A 1 102 ? 16.763 6.407 -16.321 1.00 75.50 102 VAL A CA 1
ATOM 808 C C . VAL A 1 102 ? 15.897 5.259 -16.850 1.00 75.50 102 VAL A C 1
ATOM 810 O O . VAL A 1 102 ? 14.895 5.491 -17.521 1.00 75.50 102 VAL A O 1
ATOM 813 N N . GLU A 1 103 ? 16.248 4.023 -16.497 1.00 83.25 103 GLU A N 1
ATOM 814 C CA . GLU A 1 103 ? 15.438 2.838 -16.767 1.00 83.25 103 GLU A CA 1
ATOM 815 C C . GLU A 1 103 ? 14.447 2.579 -15.627 1.00 83.25 103 GLU A C 1
ATOM 817 O O . GLU A 1 103 ? 14.789 2.735 -14.447 1.00 83.25 103 GLU A O 1
ATOM 822 N N . LYS A 1 104 ? 13.228 2.148 -15.981 1.00 86.19 104 LYS A N 1
ATOM 823 C CA . LYS A 1 104 ? 12.201 1.771 -15.004 1.00 86.19 104 LYS A CA 1
ATOM 824 C C . LYS A 1 104 ? 12.639 0.534 -14.231 1.00 86.19 104 LYS A C 1
ATOM 826 O O . LYS A 1 104 ? 12.958 -0.501 -14.814 1.00 86.19 104 LYS A O 1
ATOM 831 N N . ARG A 1 105 ? 12.610 0.623 -12.902 1.00 90.81 105 ARG A N 1
ATOM 832 C CA . ARG A 1 105 ? 12.924 -0.513 -12.031 1.00 90.81 105 ARG A CA 1
ATOM 833 C C . ARG A 1 105 ? 11.693 -1.371 -11.803 1.00 90.81 105 ARG A C 1
ATOM 835 O O . ARG A 1 105 ? 10.634 -0.855 -11.447 1.00 90.81 105 ARG A O 1
ATOM 842 N N . LYS A 1 106 ? 11.862 -2.683 -11.950 1.00 95.50 106 LYS A N 1
ATOM 843 C CA . LYS A 1 106 ? 10.808 -3.660 -11.676 1.00 95.50 106 LYS A CA 1
ATOM 844 C C . LYS A 1 106 ? 10.658 -3.884 -10.178 1.00 95.50 106 LYS A C 1
ATOM 846 O O . LYS A 1 106 ? 11.655 -4.067 -9.482 1.00 95.50 106 LYS A O 1
ATOM 851 N N . VAL A 1 107 ? 9.418 -3.896 -9.698 1.00 96.75 107 VAL A N 1
ATOM 852 C CA . VAL A 1 107 ? 9.085 -4.118 -8.283 1.00 96.75 107 VAL A CA 1
ATOM 853 C C . VAL A 1 107 ? 7.987 -5.168 -8.194 1.00 96.75 107 VAL A C 1
ATOM 855 O O . VAL A 1 107 ? 6.979 -5.055 -8.880 1.00 96.75 107 VAL A O 1
ATOM 858 N N . LEU A 1 108 ? 8.157 -6.180 -7.347 1.00 98.44 108 LEU A N 1
ATOM 859 C CA . LEU A 1 108 ? 7.077 -7.102 -7.001 1.00 98.44 108 LEU A CA 1
ATOM 860 C C . LEU A 1 108 ? 6.474 -6.675 -5.661 1.00 98.44 108 LEU A C 1
ATOM 862 O O . LEU A 1 108 ? 7.179 -6.622 -4.656 1.00 98.44 108 LEU A O 1
ATOM 866 N N . VAL A 1 109 ? 5.176 -6.397 -5.651 1.00 98.69 109 VAL A N 1
ATOM 867 C CA . VAL A 1 109 ? 4.407 -6.056 -4.455 1.00 98.69 109 VAL A CA 1
ATOM 868 C C . VAL A 1 109 ? 3.544 -7.255 -4.072 1.00 98.69 109 VAL A C 1
ATOM 870 O O . VAL A 1 109 ? 2.661 -7.663 -4.824 1.00 98.69 109 VAL A O 1
ATOM 873 N N . CYS A 1 110 ? 3.809 -7.838 -2.906 1.00 98.62 110 CYS A N 1
ATOM 874 C CA . CYS A 1 110 ? 3.072 -8.993 -2.398 1.00 98.62 110 CYS A CA 1
ATOM 875 C C . CYS A 1 110 ? 1.98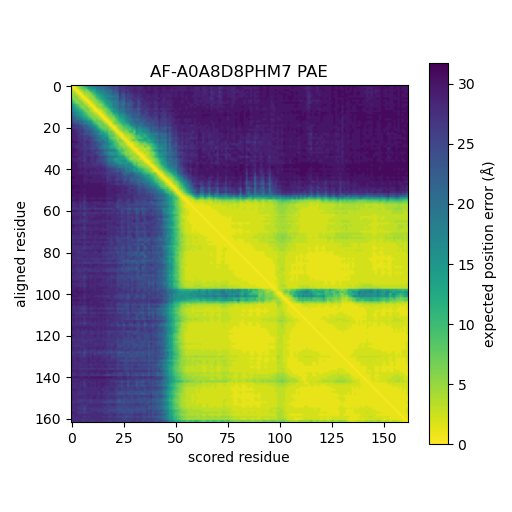2 -8.533 -1.425 1.00 98.62 110 CYS A C 1
ATOM 877 O O . CYS A 1 110 ? 2.281 -8.137 -0.298 1.00 98.62 110 CYS A O 1
ATOM 879 N N . CYS A 1 111 ? 0.721 -8.613 -1.841 1.00 98.69 111 CYS A N 1
ATOM 880 C CA . CYS A 1 111 ? -0.423 -8.166 -1.054 1.00 98.69 111 CYS A CA 1
ATOM 881 C C . CYS A 1 111 ? -1.097 -9.338 -0.326 1.00 98.69 111 CYS A C 1
ATOM 883 O O . CYS A 1 111 ? -1.449 -10.356 -0.925 1.00 98.69 111 CYS A O 1
ATOM 885 N N . GLY A 1 112 ? -1.306 -9.186 0.985 1.00 98.38 112 GLY A N 1
ATOM 886 C CA . GLY A 1 112 ? -2.125 -10.095 1.794 1.00 98.38 112 GLY A CA 1
ATOM 887 C C . GLY A 1 112 ? -3.613 -9.705 1.809 1.00 98.38 112 GLY A C 1
ATOM 888 O O . GLY A 1 112 ? -3.977 -8.655 1.295 1.00 98.38 112 GLY A O 1
ATOM 889 N N . PRO A 1 113 ? -4.499 -10.493 2.443 1.00 97.88 113 PRO A N 1
ATOM 890 C CA . PRO A 1 113 ? -5.945 -10.216 2.487 1.00 97.88 113 PRO A CA 1
ATOM 891 C C . PRO A 1 113 ? -6.355 -9.065 3.433 1.00 97.88 113 PRO A C 1
ATOM 893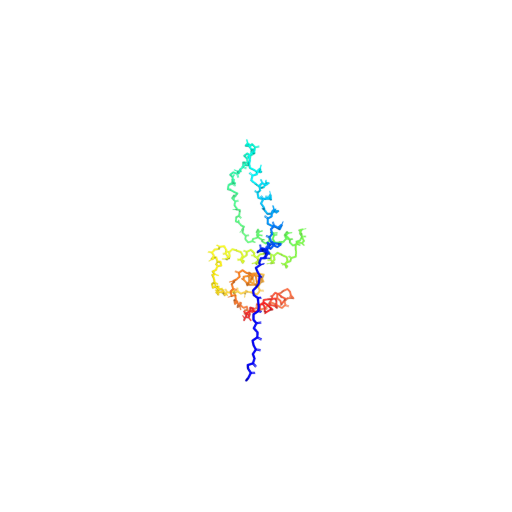 O O . PRO A 1 113 ? -7.529 -8.713 3.507 1.00 97.88 113 PRO A O 1
ATOM 896 N N . GLY A 1 114 ? -5.429 -8.522 4.224 1.00 97.44 114 GLY A N 1
ATOM 897 C CA . GLY A 1 114 ? -5.714 -7.496 5.233 1.00 97.44 114 GLY A CA 1
ATOM 898 C C . GLY A 1 114 ? -5.404 -6.072 4.771 1.00 97.44 114 GLY A C 1
ATOM 899 O O . GLY A 1 114 ? -5.070 -5.843 3.610 1.00 97.44 114 GLY A O 1
ATOM 900 N N . ASN A 1 115 ? -5.444 -5.130 5.716 1.00 97.94 115 ASN A N 1
ATOM 901 C CA . ASN A 1 115 ? -5.157 -3.711 5.470 1.00 97.94 115 ASN A CA 1
ATOM 902 C C . ASN A 1 115 ? -3.776 -3.494 4.834 1.00 97.94 115 ASN A C 1
ATOM 904 O O . ASN A 1 115 ? -3.699 -2.804 3.826 1.00 97.94 115 ASN A O 1
ATOM 908 N N . ASN A 1 116 ? -2.742 -4.215 5.286 1.00 98.19 116 ASN A N 1
ATOM 909 C CA . ASN A 1 116 ? -1.404 -4.161 4.679 1.00 98.19 116 ASN A CA 1
ATOM 910 C C . ASN A 1 116 ? -1.398 -4.526 3.182 1.00 98.19 116 ASN A C 1
ATOM 912 O O . ASN A 1 116 ? -0.548 -4.066 2.426 1.00 98.19 116 ASN A O 1
ATOM 916 N N . GLY A 1 117 ? -2.325 -5.381 2.733 1.00 98.50 117 GLY A N 1
ATOM 917 C CA . GLY A 1 117 ? -2.489 -5.664 1.307 1.00 98.50 117 GLY A CA 1
ATOM 918 C C . GLY A 1 117 ? -3.081 -4.485 0.543 1.00 98.50 117 GLY A C 1
ATOM 919 O O . GLY A 1 117 ? -2.667 -4.223 -0.582 1.00 98.50 117 GLY A O 1
ATOM 920 N N . GLY A 1 118 ? -4.000 -3.752 1.170 1.00 98.69 118 GLY A N 1
ATOM 921 C CA . GLY A 1 118 ? -4.514 -2.481 0.664 1.00 98.69 118 GLY A CA 1
ATOM 922 C C . GLY A 1 118 ? -3.420 -1.416 0.570 1.00 98.69 118 GLY A C 1
ATOM 923 O O . GLY A 1 118 ? -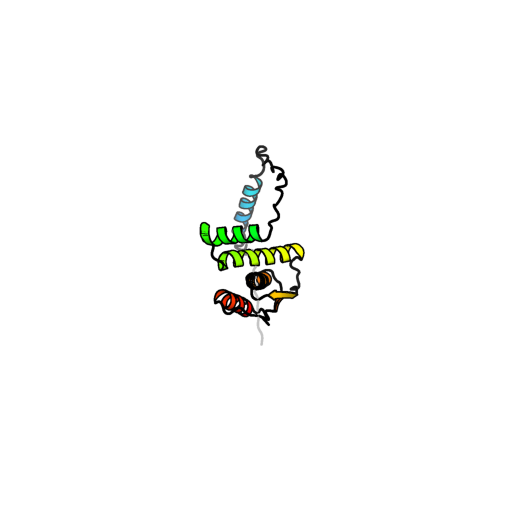3.262 -0.821 -0.494 1.00 98.69 118 GLY A O 1
ATOM 924 N N . ASP A 1 119 ? -2.592 -1.268 1.611 1.00 98.88 119 ASP A N 1
ATOM 925 C CA . ASP A 1 119 ? -1.424 -0.373 1.594 1.00 98.88 119 ASP A CA 1
ATOM 926 C C . ASP A 1 119 ? -0.467 -0.731 0.447 1.00 98.88 119 ASP A C 1
ATOM 928 O O . ASP A 1 119 ? 0.032 0.147 -0.254 1.00 98.88 119 ASP A O 1
ATOM 932 N N . GLY A 1 120 ? -0.256 -2.031 0.203 1.00 98.81 120 GLY A N 1
ATOM 933 C CA . GLY A 1 120 ? 0.534 -2.531 -0.922 1.00 98.81 120 GLY A CA 1
ATOM 934 C C . GLY A 1 120 ? -0.053 -2.159 -2.288 1.00 98.81 120 GLY A C 1
ATOM 935 O O . GLY A 1 120 ? 0.682 -1.703 -3.162 1.00 98.81 120 GLY A O 1
ATOM 936 N N . LEU A 1 121 ? -1.370 -2.291 -2.478 1.00 98.88 121 LEU A N 1
ATOM 937 C CA . LEU A 1 121 ? -2.043 -1.864 -3.714 1.00 98.88 121 LEU A CA 1
ATOM 938 C C . LEU A 1 121 ? -1.887 -0.349 -3.937 1.00 98.88 121 LEU A C 1
ATOM 940 O O . LEU A 1 121 ? -1.540 0.086 -5.036 1.00 98.88 121 LEU A O 1
ATOM 944 N N . VAL A 1 122 ? -2.066 0.455 -2.886 1.00 98.94 122 VAL A N 1
ATOM 945 C CA . VAL A 1 122 ? -1.839 1.908 -2.932 1.00 98.94 122 VAL A CA 1
ATOM 946 C C . VAL A 1 122 ? -0.379 2.226 -3.277 1.00 98.94 122 VAL A C 1
ATOM 948 O O . VAL A 1 122 ? -0.111 3.036 -4.168 1.00 98.94 122 VAL A O 1
ATOM 951 N N . ALA A 1 123 ? 0.579 1.567 -2.621 1.00 98.88 123 ALA A N 1
ATOM 952 C CA . ALA A 1 123 ? 2.001 1.756 -2.883 1.00 98.88 123 ALA A CA 1
ATOM 953 C C . ALA A 1 123 ? 2.357 1.401 -4.334 1.00 98.88 123 ALA A C 1
ATOM 955 O O . ALA A 1 123 ? 3.061 2.162 -4.995 1.00 98.88 123 ALA A O 1
ATOM 956 N N . ALA A 1 124 ? 1.824 0.293 -4.863 1.00 98.75 124 ALA A N 1
ATOM 957 C CA . ALA A 1 124 ? 2.048 -0.131 -6.242 1.00 98.75 124 ALA A CA 1
ATOM 958 C C . ALA A 1 124 ? 1.641 0.959 -7.242 1.00 98.75 124 ALA A C 1
ATOM 960 O O . ALA A 1 124 ? 2.418 1.297 -8.134 1.00 98.75 124 ALA A O 1
ATOM 961 N N . ARG A 1 125 ? 0.464 1.572 -7.080 1.00 98.69 125 ARG A N 1
ATOM 962 C CA . ARG A 1 125 ? 0.041 2.629 -8.005 1.00 98.69 125 ARG A CA 1
ATOM 963 C C . ARG A 1 125 ? 0.841 3.924 -7.882 1.00 98.69 125 ARG A C 1
ATOM 965 O O . ARG A 1 125 ? 1.116 4.555 -8.899 1.00 98.69 125 ARG A O 1
ATOM 972 N N . HIS A 1 126 ? 1.287 4.292 -6.681 1.00 98.62 126 HIS A N 1
ATOM 973 C CA . HIS A 1 126 ? 2.186 5.440 -6.507 1.00 98.62 126 HIS A CA 1
ATOM 974 C C . HIS A 1 126 ? 3.572 5.187 -7.105 1.00 98.62 126 HIS A C 1
ATOM 976 O O . HIS A 1 126 ? 4.140 6.082 -7.726 1.00 98.62 126 HIS A O 1
ATOM 982 N N . LEU A 1 127 ? 4.087 3.958 -7.020 1.00 97.94 127 LEU A N 1
ATOM 983 C CA . LEU A 1 127 ? 5.357 3.578 -7.644 1.00 97.94 127 LEU A CA 1
ATOM 984 C C . LEU A 1 127 ? 5.337 3.773 -9.170 1.00 97.94 127 LEU A C 1
ATOM 986 O O . LEU A 1 127 ? 6.334 4.225 -9.734 1.00 97.94 127 LEU A O 1
ATOM 990 N N . VAL A 1 128 ? 4.205 3.533 -9.846 1.00 97.12 128 VAL A N 1
ATOM 991 C CA . VAL A 1 128 ? 4.061 3.862 -11.281 1.00 97.12 128 VAL A CA 1
ATOM 992 C C . VAL A 1 128 ? 4.315 5.350 -11.541 1.00 97.12 128 VAL A C 1
ATOM 994 O O . VAL A 1 128 ? 5.045 5.696 -12.472 1.00 97.12 128 VAL A O 1
ATOM 997 N N . LEU A 1 129 ? 3.753 6.233 -10.707 1.00 96.38 129 LEU A N 1
ATOM 998 C CA . LEU A 1 129 ? 3.920 7.688 -10.827 1.00 96.38 129 LEU A CA 1
ATOM 999 C C . LEU A 1 129 ? 5.364 8.136 -10.557 1.00 96.38 129 LEU A C 1
ATOM 1001 O O . LEU A 1 129 ? 5.797 9.162 -11.073 1.00 96.38 129 LEU A O 1
ATOM 1005 N N . MET A 1 130 ? 6.121 7.342 -9.798 1.00 95.56 130 MET A N 1
ATOM 1006 C CA . MET A 1 130 ? 7.536 7.564 -9.482 1.00 95.56 130 MET A CA 1
ATOM 1007 C C . MET A 1 130 ? 8.492 6.883 -10.480 1.00 95.56 130 MET A C 1
ATOM 1009 O O . MET A 1 130 ? 9.671 6.707 -10.189 1.00 95.56 130 MET A O 1
ATOM 1013 N N . ASN A 1 131 ? 8.006 6.515 -11.671 1.00 94.88 131 ASN A N 1
ATOM 1014 C CA . ASN A 1 131 ? 8.788 5.885 -12.742 1.00 94.88 131 ASN A CA 1
ATOM 1015 C C . ASN A 1 131 ? 9.316 4.468 -12.420 1.00 94.88 131 ASN A C 1
ATOM 1017 O O . ASN A 1 131 ? 10.360 4.050 -12.925 1.00 94.88 131 ASN A O 1
ATOM 1021 N N . TYR A 1 132 ? 8.572 3.695 -11.627 1.00 96.81 132 TYR A N 1
ATOM 1022 C CA . TYR A 1 132 ? 8.799 2.257 -11.455 1.00 96.81 132 TYR A CA 1
ATOM 1023 C C . TYR A 1 132 ? 7.885 1.423 -12.369 1.00 96.81 132 TYR A C 1
ATOM 1025 O O . TYR A 1 132 ? 6.948 1.925 -12.997 1.00 96.81 132 TYR A O 1
ATOM 1033 N N . GLU A 1 133 ? 8.169 0.123 -12.443 1.00 96.75 133 GLU A N 1
ATOM 1034 C CA . GLU A 1 133 ? 7.372 -0.895 -13.133 1.00 96.75 133 GLU A CA 1
ATOM 1035 C C . GLU A 1 133 ? 6.917 -1.970 -12.122 1.00 96.75 133 GLU A C 1
ATOM 1037 O O . GLU A 1 133 ? 7.573 -3.006 -11.962 1.00 96.75 133 GLU A O 1
ATOM 1042 N N . PRO A 1 134 ? 5.841 -1.711 -11.361 1.00 97.88 134 PRO A N 1
ATOM 1043 C CA . PRO A 1 134 ? 5.354 -2.637 -10.354 1.00 97.88 134 PRO A CA 1
ATOM 1044 C C . PRO A 1 134 ? 4.538 -3.788 -10.960 1.00 97.88 134 PRO A C 1
ATOM 1046 O O . PRO A 1 134 ? 3.836 -3.637 -11.958 1.00 97.88 134 PRO A O 1
ATOM 1049 N N . TYR A 1 135 ? 4.590 -4.928 -10.282 1.00 98.56 135 TYR A N 1
ATOM 1050 C CA . TYR A 1 135 ? 3.769 -6.117 -10.476 1.00 98.56 135 TYR A CA 1
ATOM 1051 C C . TYR A 1 135 ? 3.164 -6.470 -9.123 1.00 98.56 135 TYR A C 1
ATOM 1053 O O . TYR A 1 135 ? 3.874 -6.443 -8.118 1.00 98.56 135 TYR A O 1
ATOM 1061 N N . VAL A 1 136 ? 1.884 -6.818 -9.072 1.00 98.81 136 VAL A N 1
ATOM 1062 C CA . VAL A 1 136 ? 1.217 -7.182 -7.819 1.00 98.81 136 VAL A CA 1
ATOM 1063 C C . VAL A 1 136 ? 0.927 -8.676 -7.808 1.00 98.81 136 VAL A C 1
ATOM 1065 O O . VAL A 1 136 ? 0.334 -9.211 -8.744 1.00 98.81 136 VAL A O 1
ATOM 1068 N N . TYR A 1 137 ? 1.306 -9.332 -6.716 1.00 98.81 137 TYR A N 1
ATOM 1069 C CA . TYR A 1 137 ? 0.851 -10.672 -6.370 1.00 98.81 137 TYR A CA 1
ATOM 1070 C C . TYR A 1 137 ? -0.144 -10.576 -5.210 1.00 98.81 137 TYR A C 1
ATOM 1072 O O . TYR A 1 137 ? 0.236 -10.204 -4.100 1.00 98.81 137 TYR A O 1
ATOM 1080 N N . TYR A 1 138 ? -1.416 -10.883 -5.465 1.00 98.56 138 TYR A N 1
ATOM 1081 C CA . TYR A 1 138 ? -2.526 -10.780 -4.521 1.00 98.56 138 TYR A CA 1
ATOM 1082 C C . TYR A 1 138 ? -3.382 -12.067 -4.515 1.00 98.56 138 TYR A C 1
ATOM 1084 O O . TYR A 1 138 ? -4.506 -12.088 -5.028 1.00 98.56 138 TYR A O 1
ATOM 1092 N N . PRO A 1 139 ? -2.876 -13.159 -3.907 1.00 97.94 139 PRO A N 1
ATOM 1093 C CA . PRO A 1 139 ? -3.463 -14.495 -4.042 1.00 97.94 139 PRO A CA 1
ATOM 1094 C C . PRO A 1 139 ? -4.776 -14.690 -3.276 1.00 97.94 139 PRO A C 1
ATOM 1096 O O . PRO A 1 139 ? -5.590 -15.533 -3.647 1.00 97.94 139 PRO A O 1
ATOM 1099 N N . LYS A 1 140 ? -4.993 -13.940 -2.188 1.00 97.94 140 LYS A N 1
ATOM 1100 C CA . LYS A 1 140 ? -6.223 -14.000 -1.389 1.00 97.94 140 LYS A CA 1
ATOM 1101 C C . LYS A 1 140 ? -6.878 -12.628 -1.360 1.00 97.94 140 LYS A C 1
ATOM 1103 O O . LYS A 1 140 ? -6.556 -11.803 -0.508 1.00 97.94 140 LYS A O 1
ATOM 1108 N N . ARG A 1 141 ? -7.785 -12.412 -2.307 1.00 97.06 141 ARG A N 1
ATOM 1109 C CA . ARG A 1 141 ? -8.442 -11.125 -2.541 1.00 97.06 141 ARG A CA 1
ATOM 1110 C C . ARG A 1 141 ? -9.587 -10.899 -1.562 1.00 97.06 141 ARG A C 1
ATOM 1112 O O . ARG A 1 141 ? -10.316 -11.828 -1.222 1.00 97.06 141 ARG A O 1
ATOM 1119 N N . THR A 1 142 ? -9.732 -9.658 -1.120 1.00 96.94 142 THR A N 1
ATOM 1120 C CA . THR A 1 142 ? -10.797 -9.242 -0.206 1.00 96.94 142 THR A CA 1
ATOM 1121 C C . THR A 1 142 ? -11.944 -8.638 -0.999 1.00 96.94 142 THR A C 1
ATOM 1123 O O . THR A 1 142 ? -11.747 -7.700 -1.761 1.00 96.94 142 THR A O 1
ATOM 1126 N N . GLU A 1 143 ? -13.158 -9.145 -0.793 1.00 96.81 143 GLU A N 1
ATOM 1127 C CA . GLU A 1 143 ? -14.348 -8.760 -1.575 1.00 96.81 143 GLU A CA 1
ATOM 1128 C C . GLU A 1 143 ? -14.969 -7.419 -1.149 1.00 96.81 143 GLU A C 1
ATOM 1130 O O . GLU A 1 143 ? -15.928 -6.939 -1.751 1.00 96.81 143 GLU A O 1
ATOM 1135 N N . LYS A 1 144 ? -14.428 -6.777 -0.108 1.00 97.88 144 LYS A N 1
ATOM 1136 C CA . LYS A 1 144 ? -14.879 -5.446 0.310 1.00 97.88 144 LYS A CA 1
ATOM 1137 C C . LYS A 1 144 ? -14.602 -4.437 -0.807 1.00 97.88 144 LYS A C 1
ATOM 1139 O O . LYS A 1 144 ? -13.493 -4.385 -1.336 1.00 97.88 144 LYS A O 1
ATOM 1144 N N . VAL A 1 145 ? -15.582 -3.570 -1.067 1.00 98.44 145 VAL A N 1
ATOM 1145 C CA . VAL A 1 145 ? -15.563 -2.561 -2.144 1.00 98.44 145 VAL A CA 1
ATOM 1146 C C . VAL A 1 145 ? -14.260 -1.759 -2.193 1.00 98.44 145 VAL A C 1
ATOM 1148 O O . VAL A 1 145 ? -13.720 -1.560 -3.274 1.00 98.44 145 VAL A O 1
ATOM 1151 N N . LEU A 1 146 ? -13.709 -1.358 -1.041 1.00 98.44 146 LEU A N 1
ATOM 1152 C CA . LEU A 1 146 ? -12.426 -0.648 -0.976 1.00 98.44 146 LEU A CA 1
ATOM 1153 C C . LEU A 1 146 ? -11.299 -1.399 -1.710 1.00 98.44 146 LEU A C 1
ATOM 1155 O O . LEU A 1 146 ? -10.623 -0.818 -2.551 1.00 98.44 146 LEU A O 1
ATOM 1159 N N . PHE A 1 147 ? -11.121 -2.692 -1.437 1.00 98.56 147 PHE A N 1
ATOM 1160 C CA . PHE A 1 147 ? -10.033 -3.490 -2.013 1.00 98.56 147 PHE A CA 1
ATOM 1161 C C . PHE A 1 147 ? -10.276 -3.802 -3.490 1.00 98.56 147 PHE A C 1
ATOM 1163 O O . PHE A 1 147 ? -9.339 -3.754 -4.284 1.00 98.56 147 PHE A O 1
ATOM 1170 N N . VAL A 1 148 ? -11.534 -4.046 -3.870 1.00 98.56 148 VAL A N 1
ATOM 1171 C CA . VAL A 1 148 ? -11.935 -4.194 -5.278 1.00 98.56 148 VAL A CA 1
ATOM 1172 C C . VAL A 1 148 ? -11.599 -2.922 -6.063 1.00 98.56 148 VAL A C 1
ATOM 1174 O O . VAL A 1 148 ? -10.995 -2.994 -7.132 1.00 98.56 148 VAL A O 1
ATOM 1177 N N . ASN A 1 149 ? -11.907 -1.750 -5.502 1.00 98.69 149 ASN A N 1
ATOM 1178 C CA . ASN A 1 149 ? -11.604 -0.463 -6.121 1.00 98.69 149 ASN A CA 1
ATOM 1179 C C . ASN A 1 149 ? -10.092 -0.209 -6.214 1.00 98.69 149 ASN A C 1
ATOM 1181 O O . ASN A 1 149 ? -9.621 0.249 -7.253 1.00 98.69 149 ASN A O 1
ATOM 1185 N N . LEU A 1 150 ? -9.318 -0.526 -5.171 1.00 98.75 150 LEU A N 1
ATOM 1186 C CA . LEU A 1 150 ? -7.855 -0.392 -5.187 1.00 98.75 150 LEU A CA 1
ATOM 1187 C C . LEU A 1 150 ? -7.203 -1.299 -6.237 1.00 98.75 150 LEU A C 1
ATOM 1189 O O . LEU A 1 150 ? -6.310 -0.861 -6.964 1.00 98.75 150 LEU A O 1
ATOM 1193 N N . GLN A 1 151 ? -7.673 -2.543 -6.360 1.00 98.62 151 GLN A N 1
ATOM 1194 C CA . GLN A 1 151 ? -7.225 -3.447 -7.416 1.00 98.62 151 GLN A CA 1
ATOM 1195 C C . GLN A 1 151 ? -7.545 -2.866 -8.799 1.00 98.62 151 GLN A C 1
ATOM 1197 O O . GLN A 1 151 ? -6.656 -2.785 -9.646 1.00 98.62 151 GLN A O 1
ATOM 1202 N N . HIS A 1 152 ? -8.780 -2.401 -9.008 1.00 98.69 152 HIS A N 1
ATOM 1203 C CA . HIS A 1 152 ? -9.200 -1.812 -10.278 1.00 98.69 152 HIS A CA 1
ATOM 1204 C C . HIS A 1 152 ? -8.371 -0.573 -10.659 1.00 98.69 152 HIS A C 1
ATOM 1206 O O . HIS A 1 152 ? -8.018 -0.393 -11.825 1.00 98.69 152 HIS A O 1
ATOM 1212 N N . GLN A 1 153 ? -8.009 0.268 -9.685 1.00 98.81 153 GLN A N 1
ATOM 1213 C CA . GLN A 1 153 ? -7.113 1.409 -9.902 1.00 98.81 153 GLN A CA 1
ATOM 1214 C C . GLN A 1 153 ? -5.721 0.958 -10.366 1.00 98.81 153 GLN A C 1
ATOM 1216 O O . GLN A 1 153 ? -5.181 1.537 -11.306 1.00 98.81 153 GLN A O 1
ATOM 1221 N N . CYS A 1 154 ? -5.157 -0.088 -9.752 1.00 98.75 154 CYS A N 1
ATOM 1222 C CA . CYS A 1 154 ? -3.871 -0.648 -10.175 1.00 98.75 154 CYS A CA 1
ATOM 1223 C C . CYS A 1 154 ? -3.932 -1.155 -11.622 1.00 98.75 154 CYS A C 1
ATOM 1225 O O . CYS A 1 154 ? -3.097 -0.784 -12.449 1.00 98.75 154 CYS A O 1
ATOM 1227 N N . GLU A 1 155 ? -4.949 -1.954 -11.946 1.00 98.62 155 GLU A N 1
ATOM 1228 C CA . GLU A 1 155 ? -5.160 -2.498 -13.294 1.00 98.62 155 GLU A CA 1
ATOM 1229 C C . GLU A 1 155 ? -5.347 -1.379 -14.332 1.00 98.62 155 GLU A C 1
ATOM 1231 O O . GLU A 1 155 ? -4.755 -1.425 -15.410 1.00 98.62 155 GLU A O 1
ATOM 1236 N N . SER A 1 156 ? -6.086 -0.3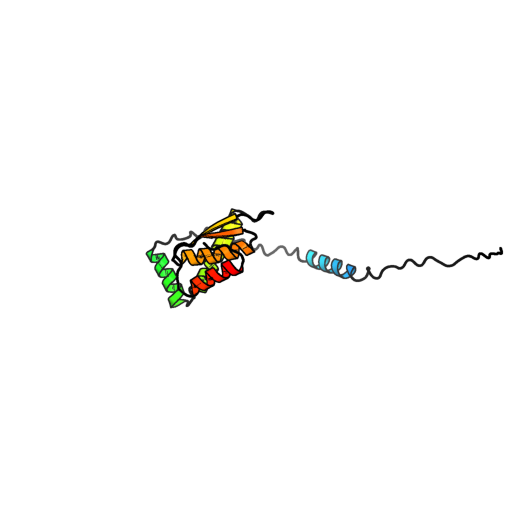22 -13.980 1.00 98.62 156 SER A N 1
ATOM 1237 C CA . SER A 1 156 ? -6.298 0.859 -14.833 1.00 98.62 156 SER A CA 1
ATOM 1238 C C . SER A 1 156 ? -5.015 1.652 -15.100 1.00 98.62 156 SER A C 1
ATOM 1240 O O . SER A 1 156 ? -4.915 2.347 -16.110 1.00 98.62 156 SER A O 1
ATOM 1242 N N . MET A 1 157 ? -4.014 1.533 -14.225 1.00 98.38 157 MET A N 1
ATOM 1243 C CA . MET A 1 157 ? -2.676 2.107 -14.407 1.00 98.38 157 MET A CA 1
ATOM 1244 C C . MET A 1 157 ? -1.706 1.154 -15.125 1.00 98.38 157 MET A C 1
ATOM 1246 O O . MET A 1 157 ? -0.512 1.437 -15.208 1.00 98.38 157 MET A O 1
ATOM 1250 N N . GLY A 1 158 ? -2.205 0.036 -15.664 1.00 98.00 158 GLY A N 1
ATOM 1251 C CA . GLY A 1 158 ? -1.416 -0.945 -16.409 1.00 98.00 158 GLY A CA 1
ATOM 1252 C C . GLY A 1 158 ? -0.602 -1.897 -15.531 1.00 98.00 158 GLY A C 1
ATOM 1253 O O . GLY A 1 158 ? 0.294 -2.572 -16.036 1.00 98.00 158 GLY A O 1
ATOM 1254 N N . ILE A 1 159 ? -0.888 -1.962 -14.228 1.00 98.56 159 ILE A N 1
ATOM 1255 C CA . ILE A 1 159 ? -0.212 -2.865 -13.294 1.00 98.56 159 ILE A CA 1
ATOM 1256 C C . ILE A 1 159 ? -0.836 -4.254 -13.416 1.00 98.56 159 ILE A C 1
ATOM 1258 O O . ILE A 1 159 ? -2.043 -4.424 -13.249 1.00 98.56 159 ILE A O 1
ATOM 1262 N N . ALA A 1 160 ? -0.010 -5.270 -13.659 1.00 98.00 160 ALA A N 1
ATOM 1263 C CA . ALA A 1 160 ? -0.472 -6.651 -13.622 1.00 98.00 160 ALA A CA 1
ATOM 1264 C C . ALA A 1 160 ? -0.742 -7.077 -12.170 1.00 98.00 160 ALA A C 1
ATOM 1266 O O . ALA A 1 160 ? 0.190 -7.122 -11.365 1.00 98.00 160 ALA A O 1
ATOM 1267 N N . VAL A 1 161 ? -1.994 -7.427 -11.857 1.00 98.00 161 VAL A N 1
ATOM 1268 C CA . VAL A 1 161 ? -2.394 -7.981 -10.555 1.00 98.00 161 VAL A CA 1
ATOM 1269 C C . VAL A 1 161 ? -2.738 -9.462 -10.709 1.00 98.00 161 VAL A C 1
ATOM 1271 O O . VAL A 1 161 ? -3.691 -9.818 -11.405 1.00 98.00 161 VAL A O 1
ATOM 1274 N N . ARG A 1 162 ? -1.949 -10.332 -10.076 1.00 94.19 162 ARG A N 1
ATOM 1275 C CA . ARG A 1 162 ? -2.119 -11.791 -10.116 1.00 94.19 162 ARG A CA 1
ATOM 1276 C C . ARG A 1 162 ? -2.554 -12.331 -8.771 1.00 94.19 162 ARG A C 1
ATOM 1278 O O . ARG A 1 162 ? -1.775 -12.184 -7.812 1.00 94.19 162 ARG A O 1
#

Solvent-accessible surface area (backbone atoms only — not comparable to full-atom values): 9955 Å² total; per-residue (Å²): 133,89,80,89,81,89,82,90,82,84,90,82,81,91,75,77,82,79,65,92,78,67,71,75,67,58,62,63,60,55,56,58,53,58,65,64,65,77,65,88,75,98,78,72,80,75,73,75,66,74,74,69,80,75,79,80,83,84,72,54,74,69,57,48,50,52,51,53,51,42,40,46,66,74,71,58,50,50,70,68,60,54,35,47,53,50,4,42,48,52,27,49,53,50,43,72,76,69,52,75,56,97,61,64,49,78,40,82,39,78,26,53,64,52,69,71,15,48,21,38,42,39,15,43,48,43,30,44,77,58,50,36,44,45,35,36,40,43,84,49,77,47,88,52,66,70,49,50,50,42,51,51,53,26,45,74,72,70,32,55,77,75

Organism: Culex pipiens (NCBI:txid7175)

Radius of gyration: 32.13 Å; Cα contacts (8 Å, |Δi|>4): 141; chains: 1; bounding box: 39×67×105 Å

Sequence (162 aa):
PSTDIAYQKASKPVNKKQSRTGMLFRNFRQLFTVFKKISLTPSVAVQVRSLSTIRMKYLNQQEAINVDEELFNEYKFSVDQLMELAGLSCAHAINDCYGATVEKRKVLVCCGPGNNGGDGLVAARHLVLMNYEPYVYYPKRTEKVLFVNLQHQCESMGIAVR

Secondary structure (DSSP, 8-state):
-------------------S-SSGGGHHHHHHHHHHTS-----------------PPPPPHHHHHHHHHHHHHTS---HHHHHHHHHHHHHHHHHHHH---SSPEEEEEE--SSHHHHHHHHHHHHHHHTTEEEEEE-SS---SHHHHHHHHHHHHTT-EE-

Foldseek 3Di:
DDDDDDDDDDDDDDDPPPDPPPPVVVVVVVVVVVVVVPPDDPDDPPPPPPPPPPDDDDDDPVRVVVVVVCCCPVVVDDLLRVLLVLLLVVLVVCCVVPNDDPAAAEEEQEAEQDSSNSSSLSVLLNNVVRRHQYEYEYPDYHPPPSRVVSVVSCVVSVHHYD

pLDDT: mean 78.91, std 25.79, range [29.78, 98.94]